Protein AF-A0A1Y3SAZ7-F1 (afdb_monomer_lite)

Sequence (144 aa):
MKKRAAPLFLAVLTACAMTCSAWAAEAAPAALYPVEVQEYRTEDLNEPRISKTYELSPTDDPDLIPTQDFERSGRVYTLLDVVREEQTETDSKYHTETVTLNSKSKDMEEIMPLLAVTCEAATEDGYTGVLTLDTASIQVEASG

Structure (mmCIF, N/CA/C/O backbone):
data_AF-A0A1Y3SAZ7-F1
#
_entry.id   AF-A0A1Y3SAZ7-F1
#
loop_
_atom_site.group_PDB
_atom_site.id
_atom_site.type_symbol
_atom_site.label_atom_id
_atom_site.label_alt_id
_atom_site.label_comp_id
_atom_site.label_asym_id
_atom_site.label_entity_id
_atom_site.label_seq_id
_atom_site.pdbx_PDB_ins_code
_atom_site.Cartn_x
_atom_site.Cartn_y
_atom_site.Cartn_z
_atom_site.occupancy
_atom_site.B_iso_or_equiv
_atom_site.auth_seq_id
_atom_site.auth_comp_id
_atom_site.auth_asym_id
_atom_site.auth_atom_id
_atom_site.pdbx_PDB_model_num
ATOM 1 N N . MET A 1 1 ? 43.891 7.012 -84.213 1.00 38.06 1 MET A N 1
ATOM 2 C CA . MET A 1 1 ? 43.673 8.246 -83.416 1.00 38.06 1 MET A CA 1
ATOM 3 C C . MET A 1 1 ? 42.305 8.809 -83.817 1.00 38.06 1 MET A C 1
ATOM 5 O O . MET A 1 1 ? 42.127 9.068 -84.991 1.00 38.06 1 MET A O 1
ATOM 9 N N . LYS A 1 2 ? 41.261 8.605 -82.989 1.00 38.25 2 LYS A N 1
ATOM 10 C CA . LYS A 1 2 ? 40.537 9.632 -82.185 1.00 38.25 2 LYS A CA 1
ATOM 11 C C . LYS A 1 2 ? 39.769 10.634 -83.092 1.00 38.25 2 LYS A C 1
ATOM 13 O O . LYS A 1 2 ? 40.427 11.362 -83.809 1.00 38.25 2 LYS A O 1
ATOM 18 N N . LYS A 1 3 ? 38.430 10.775 -83.088 1.00 43.59 3 LYS A N 1
ATOM 19 C CA . LYS A 1 3 ? 37.380 10.538 -82.063 1.00 43.59 3 LYS A CA 1
ATOM 20 C C . LYS A 1 3 ? 36.005 10.289 -82.739 1.00 43.59 3 LYS A C 1
ATOM 22 O O . LYS A 1 3 ? 35.771 10.793 -83.830 1.00 43.59 3 LYS A O 1
ATOM 27 N N . ARG A 1 4 ? 35.137 9.492 -82.095 1.00 44.00 4 ARG A N 1
ATOM 28 C CA . ARG A 1 4 ? 33.817 9.018 -82.577 1.00 44.00 4 ARG A CA 1
ATOM 29 C C . ARG A 1 4 ? 32.676 10.012 -82.284 1.00 44.00 4 ARG A C 1
ATOM 31 O O . ARG A 1 4 ? 32.793 10.814 -81.362 1.00 44.00 4 ARG A O 1
ATOM 38 N N . ALA A 1 5 ? 31.593 9.905 -83.057 1.00 44.97 5 ALA A N 1
ATOM 39 C CA . ALA A 1 5 ? 30.379 10.725 -83.020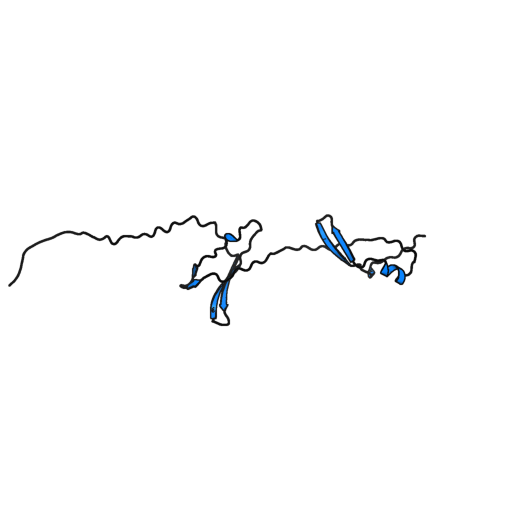 1.00 44.97 5 ALA A CA 1
ATOM 40 C C . ALA A 1 5 ? 29.235 10.120 -82.163 1.00 44.97 5 ALA A C 1
ATOM 42 O O . ALA A 1 5 ? 29.028 8.916 -82.248 1.00 44.97 5 ALA A O 1
ATOM 43 N N . ALA A 1 6 ? 28.519 11.006 -81.436 1.00 47.34 6 ALA A N 1
ATOM 44 C CA . ALA A 1 6 ? 27.068 11.080 -81.097 1.00 47.34 6 ALA A CA 1
ATOM 45 C C . ALA A 1 6 ? 26.314 9.871 -80.446 1.00 47.34 6 ALA A C 1
ATOM 47 O O . ALA A 1 6 ? 26.794 8.748 -80.516 1.00 47.34 6 ALA A O 1
ATOM 48 N N . PRO A 1 7 ? 25.056 10.023 -79.950 1.00 52.19 7 PRO A N 1
ATOM 49 C CA . PRO A 1 7 ? 24.522 10.963 -78.940 1.00 52.19 7 PRO A CA 1
ATOM 50 C C . PRO A 1 7 ? 23.570 10.307 -77.876 1.00 52.19 7 PRO A C 1
ATOM 52 O O . PRO A 1 7 ? 23.168 9.160 -77.999 1.00 52.19 7 PRO A O 1
ATOM 55 N N . LEU A 1 8 ? 23.217 11.089 -76.841 1.00 46.28 8 LEU A N 1
ATOM 56 C CA . LEU A 1 8 ? 21.947 11.193 -76.072 1.00 46.28 8 LEU A CA 1
ATOM 57 C C . LEU A 1 8 ? 20.961 9.987 -75.961 1.00 46.28 8 LEU A C 1
ATOM 59 O O . LEU A 1 8 ? 20.242 9.698 -76.907 1.00 46.28 8 LEU A O 1
ATOM 63 N N . PHE A 1 9 ? 20.806 9.430 -74.746 1.00 42.19 9 PHE A N 1
ATOM 64 C CA . PHE A 1 9 ? 19.588 8.776 -74.200 1.00 42.19 9 PHE A CA 1
ATOM 65 C C . PHE A 1 9 ? 19.636 8.940 -72.664 1.00 42.19 9 PHE A C 1
ATOM 67 O O . PHE A 1 9 ? 20.562 8.462 -72.020 1.00 42.19 9 PHE A O 1
ATOM 74 N N . LEU A 1 10 ? 18.925 9.922 -72.106 1.00 37.84 10 LEU A N 1
ATOM 75 C CA . LEU A 1 10 ? 17.584 9.827 -71.515 1.00 37.84 10 LEU A CA 1
ATOM 76 C C . LEU A 1 10 ? 17.504 8.887 -70.297 1.00 37.84 10 LEU A C 1
ATOM 78 O O . LEU A 1 10 ? 17.646 7.676 -70.406 1.00 37.84 10 LEU A O 1
ATOM 82 N N . ALA A 1 11 ? 17.262 9.544 -69.159 1.00 48.94 11 ALA A N 1
ATOM 83 C CA . ALA A 1 11 ? 16.839 9.058 -67.854 1.00 48.94 11 ALA A CA 1
ATOM 84 C C . ALA A 1 11 ? 16.108 7.714 -67.847 1.00 48.94 11 ALA A C 1
ATOM 86 O O . ALA A 1 11 ? 15.215 7.525 -68.662 1.00 48.94 11 ALA A O 1
ATOM 87 N N . VAL A 1 12 ? 16.395 6.877 -66.844 1.00 45.28 12 VAL A N 1
ATOM 88 C CA . VAL A 1 12 ? 15.420 6.021 -66.149 1.00 45.28 12 VAL A CA 1
ATOM 89 C C . VAL A 1 12 ? 16.097 5.377 -64.927 1.00 45.28 12 VAL A C 1
ATOM 91 O O . VAL A 1 12 ? 17.284 5.062 -64.950 1.00 45.28 12 VAL A O 1
ATOM 94 N N . LEU A 1 13 ? 15.284 5.160 -63.889 1.00 46.84 13 LEU A N 1
ATOM 95 C CA . LEU A 1 13 ? 15.507 4.322 -62.705 1.00 46.84 13 LEU A CA 1
ATOM 96 C C . LEU A 1 13 ? 16.093 4.959 -61.429 1.00 46.84 13 LEU A C 1
ATOM 98 O O . LEU A 1 13 ? 16.824 4.336 -60.664 1.00 46.84 13 LEU A O 1
ATOM 102 N N . THR A 1 14 ? 15.611 6.154 -61.091 1.00 55.31 14 THR A N 1
ATOM 103 C CA . THR A 1 14 ? 15.291 6.483 -59.691 1.00 55.31 14 THR A CA 1
ATOM 104 C C . THR A 1 14 ? 14.061 5.666 -59.271 1.00 55.31 14 THR A C 1
ATOM 106 O O . THR A 1 14 ? 12.931 6.090 -59.488 1.00 55.31 14 THR A O 1
ATOM 109 N N . ALA A 1 15 ? 14.265 4.465 -58.729 1.00 47.62 15 ALA A N 1
ATOM 110 C CA . ALA A 1 15 ? 13.215 3.694 -58.053 1.00 47.62 15 ALA A CA 1
ATOM 111 C C . ALA A 1 15 ? 13.827 2.622 -57.133 1.00 47.62 15 ALA A C 1
ATOM 113 O O . ALA A 1 15 ? 13.587 1.430 -57.309 1.00 47.62 15 ALA A O 1
ATOM 114 N N . CYS A 1 16 ? 14.629 3.028 -56.142 1.00 46.72 16 CYS A N 1
ATOM 115 C CA . CYS A 1 16 ? 14.785 2.187 -54.956 1.00 46.72 16 CYS A CA 1
ATOM 116 C C . CYS A 1 16 ? 13.532 2.383 -54.111 1.00 46.72 16 CYS A C 1
ATOM 118 O O . CYS A 1 16 ? 13.262 3.477 -53.616 1.00 46.72 16 CYS A O 1
ATOM 120 N N . ALA A 1 17 ? 12.744 1.315 -54.076 1.00 48.31 17 ALA A N 1
ATOM 121 C CA . ALA A 1 17 ? 11.451 1.208 -53.446 1.00 48.31 17 ALA A CA 1
ATOM 122 C C . ALA A 1 17 ? 11.442 1.845 -52.054 1.00 48.31 17 ALA A C 1
ATOM 124 O O . ALA A 1 17 ? 12.161 1.432 -51.147 1.00 48.31 17 ALA A O 1
ATOM 125 N N . MET A 1 18 ? 10.563 2.833 -51.905 1.00 56.09 18 MET A N 1
ATOM 126 C CA . MET A 1 18 ? 9.993 3.202 -50.624 1.00 56.09 18 MET A CA 1
ATOM 127 C C . MET A 1 18 ? 9.263 1.973 -50.080 1.00 56.09 18 MET A C 1
ATOM 129 O O . MET A 1 18 ? 8.077 1.780 -50.338 1.00 56.09 18 MET A O 1
ATOM 133 N N . THR A 1 19 ? 9.951 1.137 -49.308 1.00 52.34 19 THR A N 1
ATOM 134 C CA . THR A 1 19 ? 9.270 0.331 -48.298 1.00 52.34 19 THR A CA 1
ATOM 135 C C . THR A 1 19 ? 8.945 1.288 -47.163 1.00 52.34 19 THR A C 1
ATOM 137 O O . THR A 1 19 ? 9.654 1.377 -46.164 1.00 52.34 19 THR A O 1
ATOM 140 N N . CYS A 1 20 ? 7.900 2.088 -47.373 1.00 49.38 20 CYS A N 1
ATOM 141 C CA . CYS A 1 20 ? 7.193 2.722 -46.282 1.00 49.38 20 CYS A CA 1
ATOM 142 C C . CYS A 1 20 ? 6.611 1.550 -45.492 1.00 49.38 20 CYS A C 1
ATOM 144 O O . CYS A 1 20 ? 5.626 0.942 -45.911 1.00 49.38 20 CYS A O 1
ATOM 146 N N . SER A 1 21 ? 7.299 1.136 -44.430 1.00 53.47 21 SER A N 1
ATOM 147 C CA . SER A 1 21 ? 6.707 0.284 -43.414 1.00 53.47 21 SER A CA 1
ATOM 148 C C . SER A 1 21 ? 5.527 1.075 -42.872 1.00 53.47 21 SER A C 1
ATOM 150 O O . SER A 1 21 ? 5.696 1.972 -42.047 1.00 53.47 21 SER A O 1
ATOM 152 N N . ALA A 1 22 ? 4.347 0.810 -43.431 1.00 51.44 22 ALA A N 1
ATOM 153 C CA . ALA A 1 22 ? 3.083 1.231 -42.874 1.00 51.44 22 ALA A CA 1
ATOM 154 C C . ALA A 1 22 ? 2.992 0.535 -41.519 1.00 51.44 22 ALA A C 1
ATOM 156 O O . ALA A 1 22 ? 2.558 -0.611 -41.419 1.00 51.44 22 ALA A O 1
ATOM 157 N N . TRP A 1 23 ? 3.513 1.202 -40.492 1.00 50.47 23 TRP A N 1
ATOM 158 C CA . TRP A 1 23 ? 3.241 0.836 -39.121 1.00 50.47 23 TRP A CA 1
ATOM 159 C C . TRP A 1 23 ? 1.743 1.046 -38.979 1.00 50.47 23 TRP A C 1
ATOM 161 O O . TRP A 1 23 ? 1.256 2.178 -38.999 1.00 50.47 23 TRP A O 1
ATOM 171 N N . ALA A 1 24 ? 1.001 -0.058 -38.985 1.00 46.09 24 ALA A N 1
ATOM 172 C CA . ALA A 1 24 ? -0.382 -0.038 -38.579 1.00 46.09 24 ALA A CA 1
ATOM 173 C C . ALA A 1 24 ? -0.375 0.540 -37.164 1.00 46.09 24 ALA A C 1
ATOM 175 O O . ALA A 1 24 ? 0.090 -0.107 -36.228 1.00 46.09 24 ALA A O 1
ATOM 176 N N . ALA A 1 25 ? -0.819 1.788 -37.027 1.00 47.81 25 ALA A N 1
ATOM 177 C CA . ALA A 1 25 ? -1.295 2.294 -35.758 1.00 47.81 25 ALA A CA 1
ATOM 178 C C . ALA A 1 25 ? -2.591 1.529 -35.487 1.00 47.81 25 ALA A C 1
ATOM 180 O O . ALA A 1 25 ? -3.693 2.011 -35.746 1.00 47.81 25 ALA A O 1
ATOM 181 N N . GLU A 1 26 ? -2.440 0.271 -35.075 1.00 48.28 26 GLU A N 1
ATOM 182 C CA . GLU A 1 26 ? -3.469 -0.419 -34.324 1.00 48.28 26 GLU A CA 1
ATOM 183 C C . GLU A 1 26 ? -3.827 0.539 -33.196 1.00 48.28 26 GLU A C 1
ATOM 185 O O . GLU A 1 26 ? -2.928 1.075 -32.542 1.00 48.28 26 GLU A O 1
ATOM 190 N N . ALA A 1 27 ? -5.109 0.897 -33.099 1.00 48.41 27 ALA A N 1
ATOM 191 C CA . ALA A 1 27 ? -5.582 1.830 -32.095 1.00 48.41 27 ALA A CA 1
ATOM 192 C C . ALA A 1 27 ? -5.203 1.239 -30.739 1.00 48.41 27 ALA A C 1
ATOM 194 O O . ALA A 1 27 ? -5.865 0.322 -30.256 1.00 48.41 27 ALA A O 1
ATOM 195 N N . ALA A 1 28 ? -4.074 1.700 -30.198 1.00 55.06 28 ALA A N 1
ATOM 196 C CA . ALA A 1 28 ? -3.567 1.206 -28.942 1.00 55.06 28 ALA A CA 1
ATOM 197 C C . ALA A 1 28 ? -4.682 1.431 -27.918 1.00 55.06 28 ALA A C 1
ATOM 199 O O . ALA A 1 28 ? -5.284 2.517 -27.919 1.00 55.06 28 ALA A O 1
ATOM 200 N N . PRO A 1 29 ? -5.005 0.423 -27.092 1.00 56.00 29 PRO A N 1
ATOM 201 C CA . PRO A 1 29 ? -5.941 0.639 -26.005 1.00 56.00 29 PRO A CA 1
ATOM 202 C C . PRO A 1 29 ? -5.445 1.843 -25.198 1.00 56.00 29 PRO A C 1
ATOM 204 O O . PRO A 1 29 ? -4.235 2.075 -25.130 1.00 56.00 29 PRO A O 1
ATOM 207 N N . ALA A 1 30 ? -6.369 2.656 -24.679 1.00 68.00 30 ALA A N 1
ATOM 208 C CA . ALA A 1 30 ? -6.025 3.864 -23.936 1.00 68.00 30 ALA A CA 1
ATOM 209 C C . ALA A 1 30 ? -5.086 3.484 -22.782 1.00 68.00 30 ALA A C 1
ATOM 211 O O . ALA A 1 30 ? -5.520 2.932 -21.776 1.00 68.00 30 ALA A O 1
ATOM 212 N N . ALA A 1 31 ? -3.786 3.692 -22.993 1.00 76.38 31 ALA A N 1
ATOM 213 C CA . ALA A 1 31 ? -2.758 3.204 -22.095 1.00 76.38 31 ALA A CA 1
ATOM 214 C C . ALA A 1 31 ? -2.831 3.975 -20.781 1.00 76.38 31 ALA A C 1
ATOM 216 O O . ALA A 1 31 ? -2.986 5.201 -20.783 1.00 76.38 31 ALA A O 1
ATOM 217 N N . LEU A 1 32 ? -2.687 3.259 -19.669 1.00 92.00 32 LEU A N 1
ATOM 218 C CA . LEU A 1 32 ? -2.583 3.896 -18.365 1.00 92.00 32 LEU A CA 1
ATOM 219 C C . LEU A 1 32 ? -1.270 4.673 -18.267 1.00 92.00 32 LEU A C 1
ATOM 221 O O . LEU A 1 32 ? -0.229 4.253 -18.784 1.00 92.00 32 LEU A O 1
ATOM 225 N N . TYR A 1 33 ? -1.325 5.813 -17.583 1.00 93.50 33 TYR A N 1
ATOM 226 C CA . TYR A 1 33 ? -0.163 6.657 -17.339 1.00 93.50 33 TYR A CA 1
ATOM 227 C C . TYR A 1 33 ? 0.301 6.509 -15.890 1.00 93.50 33 TYR A C 1
ATOM 229 O O . TYR A 1 33 ? -0.536 6.476 -14.988 1.00 93.50 33 TYR A O 1
ATOM 237 N N . PRO A 1 34 ? 1.619 6.427 -15.648 1.00 95.69 34 PRO A N 1
ATOM 238 C CA . PRO A 1 34 ? 2.134 6.343 -14.294 1.00 95.69 34 PRO A CA 1
ATOM 239 C C . PRO A 1 34 ? 1.963 7.682 -13.573 1.00 95.69 34 PRO A C 1
ATOM 241 O O . PRO A 1 34 ? 2.180 8.744 -14.162 1.00 95.69 34 PRO A O 1
ATOM 244 N N . VAL A 1 35 ? 1.632 7.619 -12.286 1.00 96.56 35 VAL A N 1
ATOM 245 C CA . VAL A 1 35 ? 1.616 8.786 -11.389 1.00 96.56 35 VAL A CA 1
ATOM 246 C C . VAL A 1 35 ? 3.029 9.183 -10.969 1.00 96.56 35 VAL A C 1
ATOM 248 O O . VAL A 1 35 ? 3.290 10.347 -10.672 1.00 96.56 35 VAL A O 1
ATOM 251 N N . GLU A 1 36 ? 3.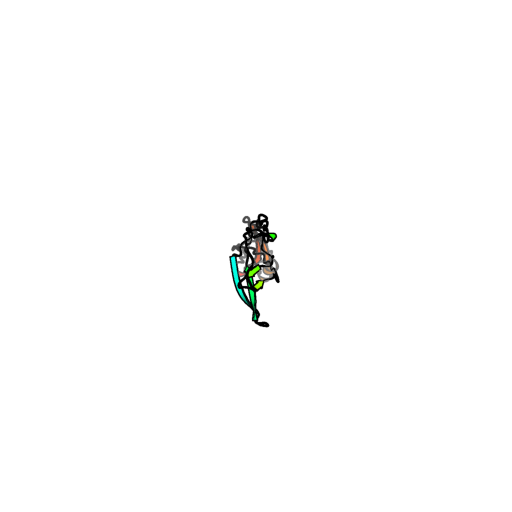965 8.234 -11.011 1.00 97.12 36 GLU A N 1
ATOM 252 C CA . GLU A 1 36 ? 5.362 8.466 -10.673 1.00 97.12 36 GLU A CA 1
ATOM 253 C C . GLU A 1 36 ? 6.299 7.666 -11.581 1.00 97.12 36 GLU A C 1
ATOM 255 O O . GLU A 1 36 ? 6.060 6.497 -11.890 1.00 97.12 36 GLU A O 1
ATOM 260 N N . VAL A 1 37 ? 7.398 8.301 -11.993 1.00 97.06 37 VAL A N 1
ATOM 261 C CA . VAL A 1 37 ? 8.482 7.660 -12.742 1.00 97.06 37 VAL A CA 1
ATOM 262 C C . VAL A 1 37 ? 9.807 8.013 -12.080 1.00 97.06 37 VAL A C 1
ATOM 264 O O . VAL A 1 37 ? 10.208 9.177 -12.082 1.00 97.06 37 VAL A O 1
ATOM 267 N N . GLN A 1 38 ? 10.502 7.010 -11.554 1.00 97.19 38 GLN A N 1
ATOM 268 C CA . GLN A 1 38 ? 11.806 7.172 -10.916 1.00 97.19 38 GLN A CA 1
ATOM 269 C C . GLN A 1 38 ? 12.899 6.502 -11.748 1.00 97.19 38 GLN A C 1
ATOM 271 O O . GLN A 1 38 ? 12.762 5.349 -12.155 1.00 97.19 38 GLN A O 1
ATOM 276 N N . GLU A 1 39 ? 14.010 7.203 -11.963 1.00 95.38 39 GLU A N 1
ATOM 277 C CA . GLU A 1 39 ? 15.229 6.634 -12.541 1.00 95.38 39 GLU A CA 1
ATOM 278 C C . GLU A 1 39 ? 16.256 6.413 -11.433 1.00 95.38 39 GLU A C 1
ATOM 280 O O . GLU A 1 39 ? 16.553 7.323 -10.660 1.00 95.38 39 GLU A O 1
ATOM 285 N N . TYR A 1 40 ? 16.825 5.217 -11.366 1.00 94.62 40 TYR A N 1
ATOM 286 C CA . TYR A 1 40 ? 17.846 4.876 -10.380 1.00 94.62 40 TYR A CA 1
ATOM 287 C C . TYR A 1 40 ? 18.867 3.915 -10.983 1.00 94.62 40 TYR A C 1
ATOM 289 O O . TYR A 1 40 ? 18.756 3.508 -12.142 1.00 94.62 40 TYR A O 1
ATOM 297 N N . ARG A 1 41 ? 19.906 3.575 -10.223 1.00 93.88 41 ARG A N 1
ATOM 298 C CA . ARG A 1 41 ? 20.893 2.573 -10.627 1.00 93.88 41 ARG A CA 1
ATOM 299 C C . ARG A 1 41 ? 20.972 1.466 -9.592 1.00 93.88 41 ARG A C 1
ATOM 301 O O . ARG A 1 41 ? 20.795 1.734 -8.411 1.00 93.88 41 ARG A O 1
ATOM 308 N N . THR A 1 42 ? 21.212 0.236 -10.031 1.00 90.56 42 THR A N 1
ATOM 309 C CA . THR A 1 42 ? 21.452 -0.874 -9.102 1.00 90.56 42 THR A CA 1
ATOM 310 C C . THR A 1 42 ? 22.773 -0.686 -8.369 1.00 90.56 42 THR A C 1
ATOM 312 O O . THR A 1 42 ? 23.766 -0.296 -8.979 1.00 90.56 42 THR A O 1
ATOM 315 N N . GLU A 1 43 ? 22.799 -1.004 -7.078 1.00 88.44 43 GLU A N 1
ATOM 316 C CA . GLU A 1 43 ? 24.019 -0.927 -6.262 1.00 88.44 43 GLU A CA 1
ATOM 317 C C . GLU A 1 43 ? 25.100 -1.902 -6.768 1.00 88.44 43 GLU A C 1
ATOM 319 O O . GLU A 1 43 ? 26.275 -1.549 -6.835 1.00 88.44 43 GLU A O 1
ATOM 324 N N . ASP A 1 44 ? 24.700 -3.102 -7.206 1.00 87.19 44 ASP A N 1
ATOM 325 C CA . ASP A 1 44 ? 25.641 -4.171 -7.565 1.00 87.19 44 ASP A CA 1
ATOM 326 C C . ASP A 1 44 ? 26.348 -3.942 -8.908 1.00 87.19 44 ASP A C 1
ATOM 328 O O . ASP A 1 44 ? 27.561 -4.116 -9.030 1.00 87.19 44 ASP A O 1
ATOM 332 N N . LEU A 1 45 ? 25.584 -3.579 -9.944 1.00 85.56 45 LEU A N 1
ATOM 333 C CA . LEU A 1 45 ? 26.062 -3.524 -11.332 1.00 85.56 45 LEU A CA 1
ATOM 334 C C . LEU A 1 45 ? 26.019 -2.111 -11.927 1.00 85.56 45 LEU A C 1
ATOM 336 O O . LEU A 1 45 ? 26.422 -1.915 -13.076 1.00 85.56 45 LEU A O 1
ATOM 340 N N . ASN A 1 46 ? 25.564 -1.111 -11.161 1.00 90.31 46 ASN A N 1
ATOM 341 C CA . ASN A 1 46 ? 25.411 0.275 -11.610 1.00 90.31 46 ASN A CA 1
ATOM 342 C C . ASN A 1 46 ? 24.557 0.389 -12.893 1.00 90.31 46 ASN A C 1
ATOM 344 O O . ASN A 1 46 ? 24.763 1.278 -13.731 1.00 90.31 46 ASN A O 1
ATOM 348 N N . GLU A 1 47 ? 23.611 -0.538 -13.062 1.00 91.94 47 GLU A N 1
ATOM 349 C CA . GLU A 1 47 ? 22.732 -0.633 -14.224 1.00 91.94 47 GLU A CA 1
ATOM 350 C C . GLU A 1 47 ? 21.572 0.347 -14.070 1.00 91.94 47 GLU A C 1
ATOM 352 O O . GLU A 1 47 ? 20.940 0.368 -13.012 1.00 91.94 47 GLU A O 1
ATOM 357 N N . PRO A 1 48 ? 21.257 1.158 -15.095 1.00 93.56 48 PRO A N 1
ATOM 358 C CA . PRO A 1 48 ? 20.130 2.071 -15.013 1.00 93.56 48 PRO A CA 1
ATOM 359 C C . PRO A 1 48 ? 18.811 1.300 -14.997 1.00 93.56 48 PRO A C 1
ATOM 361 O O . PRO A 1 48 ? 18.567 0.451 -15.853 1.00 93.56 48 PRO A O 1
ATOM 364 N N . ARG A 1 49 ? 17.938 1.658 -14.061 1.00 95.44 49 ARG A N 1
ATOM 365 C CA . ARG A 1 49 ? 16.585 1.131 -13.906 1.00 95.44 49 ARG A CA 1
ATOM 366 C C . ARG A 1 49 ? 15.567 2.258 -13.874 1.00 95.44 49 ARG A C 1
ATOM 368 O O . ARG A 1 49 ? 15.892 3.404 -13.562 1.00 95.44 49 ARG A O 1
ATOM 375 N N . ILE A 1 50 ? 14.335 1.907 -14.221 1.00 96.56 50 ILE A N 1
ATOM 376 C CA . ILE A 1 50 ? 13.187 2.807 -14.204 1.00 96.56 50 ILE A CA 1
ATOM 377 C C . ILE A 1 50 ? 12.084 2.110 -13.414 1.00 96.56 50 ILE A C 1
ATOM 379 O O . ILE A 1 50 ? 11.672 1.018 -13.797 1.00 96.56 50 ILE A O 1
ATOM 383 N N . SER A 1 51 ? 11.623 2.736 -12.333 1.00 96.50 51 SER A N 1
ATOM 384 C CA . SER A 1 51 ? 10.402 2.334 -11.631 1.00 96.50 51 SER A CA 1
ATOM 385 C C . SER A 1 51 ? 9.248 3.212 -12.102 1.00 96.50 51 SER A C 1
ATOM 387 O O . SER A 1 51 ? 9.414 4.428 -12.232 1.00 96.50 51 SER A O 1
ATOM 389 N N . LYS A 1 52 ? 8.097 2.603 -12.386 1.00 96.94 52 LYS A N 1
ATOM 390 C CA . LYS A 1 52 ? 6.863 3.305 -12.749 1.00 96.94 52 LYS A CA 1
ATOM 391 C C . LYS A 1 52 ? 5.768 2.894 -11.775 1.00 96.94 52 LYS A C 1
ATOM 393 O O . LYS A 1 52 ? 5.401 1.722 -11.745 1.00 96.94 52 LYS A O 1
ATOM 398 N N . THR A 1 53 ? 5.238 3.857 -11.035 1.00 96.88 53 THR A N 1
ATOM 399 C CA . THR A 1 53 ? 4.115 3.649 -10.118 1.00 96.88 53 THR A CA 1
ATOM 400 C C . THR A 1 53 ? 2.828 4.050 -10.824 1.00 96.88 53 THR A C 1
ATOM 402 O O . THR A 1 53 ? 2.740 5.149 -11.377 1.00 96.88 53 THR A O 1
ATOM 405 N N . TYR A 1 54 ? 1.834 3.167 -10.804 1.00 95.94 54 TYR A N 1
ATOM 406 C CA . TYR A 1 54 ? 0.493 3.418 -11.325 1.00 95.94 54 TYR A CA 1
ATOM 407 C C . TYR A 1 54 ? -0.488 3.364 -10.164 1.00 95.94 54 TYR A C 1
ATOM 409 O O . TYR A 1 54 ? -0.430 2.447 -9.348 1.00 95.94 54 TYR A O 1
ATOM 417 N N . GLU A 1 55 ? -1.383 4.340 -10.108 1.00 95.00 55 GLU A N 1
ATOM 418 C CA . GLU A 1 55 ? -2.499 4.347 -9.173 1.00 95.00 55 GLU A CA 1
ATOM 419 C C . GLU A 1 55 ? -3.754 3.983 -9.961 1.00 95.00 55 GLU A C 1
ATOM 421 O O . GLU A 1 55 ? -4.052 4.601 -10.984 1.00 95.00 55 GLU A O 1
ATOM 426 N N . LEU A 1 56 ? -4.429 2.922 -9.528 1.00 93.38 56 LEU A N 1
ATOM 427 C CA . LEU A 1 56 ? -5.575 2.334 -10.211 1.00 93.38 56 LEU A CA 1
ATOM 428 C C . LEU A 1 56 ? -6.810 2.502 -9.336 1.00 93.38 56 LEU A C 1
ATOM 430 O O . LEU A 1 56 ? -6.801 2.132 -8.160 1.00 93.38 56 LEU A O 1
ATOM 434 N N . SER A 1 57 ? -7.893 2.995 -9.924 1.00 90.50 57 SER A N 1
ATOM 435 C CA . SER A 1 57 ? -9.215 2.858 -9.327 1.00 90.50 57 SER A CA 1
ATOM 436 C C . SER A 1 57 ? -9.710 1.410 -9.464 1.00 90.50 57 SER A C 1
ATOM 438 O O . SER A 1 57 ? -9.255 0.679 -10.346 1.00 90.50 57 SER A O 1
ATOM 440 N N . PRO A 1 58 ? -10.704 0.977 -8.667 1.00 88.62 58 PRO A N 1
ATOM 441 C CA . PRO A 1 58 ? -11.279 -0.366 -8.794 1.00 88.62 58 PRO A CA 1
ATOM 442 C C . PRO A 1 58 ? -11.902 -0.672 -10.165 1.00 88.62 58 PRO A C 1
ATOM 444 O O . PRO A 1 58 ? -12.165 -1.831 -10.474 1.00 88.62 58 PRO A O 1
ATOM 447 N N . THR A 1 59 ? -12.198 0.360 -10.961 1.00 90.81 59 THR A N 1
ATOM 448 C CA . THR A 1 59 ? -12.761 0.227 -12.310 1.00 90.81 59 THR A CA 1
ATOM 449 C C . THR A 1 59 ? -11.705 0.177 -13.406 1.00 90.81 59 THR A C 1
ATOM 451 O O . THR A 1 59 ? -12.048 -0.155 -14.541 1.00 90.81 59 THR A 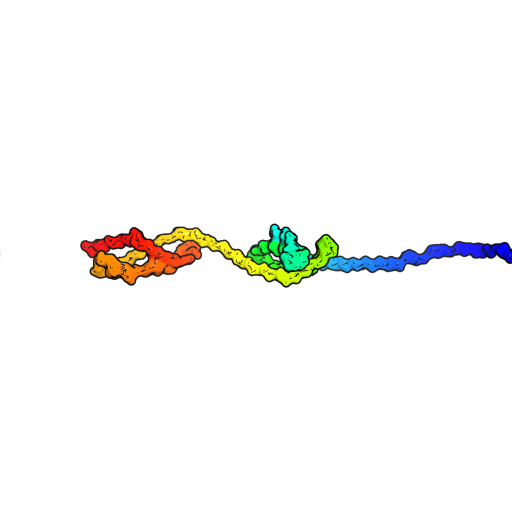O 1
ATOM 454 N N . ASP A 1 60 ? -10.456 0.523 -13.093 1.00 92.06 60 ASP A N 1
ATOM 455 C CA . ASP A 1 60 ? -9.377 0.498 -14.070 1.00 92.06 60 ASP A CA 1
ATOM 456 C C . ASP A 1 60 ? -8.904 -0.935 -14.309 1.00 92.06 60 ASP A C 1
ATOM 458 O O . ASP A 1 60 ? -8.741 -1.730 -13.382 1.00 92.06 60 ASP A O 1
ATOM 462 N N . ASP A 1 61 ? -8.671 -1.256 -15.578 1.00 91.81 61 ASP A N 1
ATOM 463 C CA . ASP A 1 61 ? -8.134 -2.548 -15.985 1.00 91.81 61 ASP A CA 1
ATOM 464 C C . ASP A 1 61 ? -6.596 -2.528 -15.881 1.00 91.81 61 ASP A C 1
ATOM 466 O O . ASP A 1 61 ? -5.947 -1.783 -16.627 1.00 91.81 61 ASP A O 1
ATOM 470 N N . PRO A 1 62 ? -5.981 -3.317 -14.977 1.00 91.50 62 PRO A N 1
ATOM 471 C CA . PRO A 1 62 ? -4.529 -3.340 -14.814 1.00 91.50 62 PRO A CA 1
ATOM 472 C C . PRO A 1 62 ? -3.789 -3.863 -16.054 1.00 91.50 62 PRO A C 1
ATOM 474 O O . PRO A 1 62 ? -2.612 -3.536 -16.225 1.00 91.50 62 PRO A O 1
ATOM 477 N N . ASP A 1 63 ? -4.449 -4.607 -16.948 1.00 91.88 63 ASP A N 1
ATOM 478 C CA . ASP A 1 63 ? -3.835 -5.111 -18.185 1.00 91.88 63 ASP A CA 1
ATOM 479 C C . ASP A 1 63 ? -3.526 -3.979 -19.188 1.00 91.88 63 ASP A C 1
ATOM 481 O O . ASP A 1 63 ? -2.775 -4.168 -20.149 1.00 91.88 63 ASP A O 1
ATOM 485 N N . LEU A 1 64 ? -4.050 -2.771 -18.944 1.00 92.94 64 LEU A N 1
ATOM 486 C CA . LEU A 1 64 ? -3.753 -1.562 -19.716 1.00 92.94 64 LEU A CA 1
ATOM 487 C C . LEU A 1 64 ? -2.428 -0.888 -19.329 1.00 92.94 64 LEU A C 1
ATOM 489 O O . LEU A 1 64 ? -2.034 0.096 -19.968 1.00 92.94 64 LEU A O 1
ATOM 493 N N . ILE A 1 65 ? -1.727 -1.386 -18.304 1.00 94.38 65 ILE A N 1
ATOM 494 C CA . ILE A 1 65 ? -0.373 -0.931 -17.978 1.00 94.38 65 ILE A CA 1
ATOM 495 C C . ILE A 1 65 ? 0.578 -1.347 -19.114 1.00 94.38 65 ILE A C 1
ATOM 497 O O . ILE A 1 65 ? 0.671 -2.531 -19.440 1.00 94.38 65 ILE A O 1
ATOM 501 N N . PRO A 1 66 ? 1.345 -0.415 -19.713 1.00 93.38 66 PRO A N 1
ATOM 502 C CA . PRO A 1 66 ? 2.304 -0.764 -20.756 1.00 93.38 66 PRO A CA 1
ATOM 503 C C . PRO A 1 66 ? 3.419 -1.679 -20.232 1.00 93.38 66 PRO A C 1
ATOM 505 O O . PRO A 1 66 ? 4.297 -1.239 -19.487 1.00 93.38 66 PRO A O 1
ATOM 508 N N . THR A 1 67 ? 3.407 -2.937 -20.671 1.00 94.00 67 THR A N 1
ATOM 509 C CA . THR A 1 67 ? 4.408 -3.965 -20.323 1.00 94.00 67 THR A CA 1
ATOM 510 C C . THR A 1 67 ? 5.410 -4.256 -21.441 1.00 94.00 67 THR A C 1
ATOM 512 O O . THR A 1 67 ? 6.358 -5.010 -21.237 1.00 94.00 67 THR A O 1
ATOM 515 N N . GLN A 1 68 ? 5.212 -3.656 -22.617 1.00 93.94 68 GLN A N 1
ATOM 516 C CA . GLN A 1 68 ? 6.093 -3.828 -23.769 1.00 93.94 68 GLN A CA 1
ATOM 517 C C . GLN A 1 68 ? 7.428 -3.104 -23.580 1.00 93.94 68 GLN A C 1
ATOM 519 O O . GLN A 1 68 ? 7.504 -2.058 -22.925 1.00 93.94 68 GLN A O 1
ATOM 524 N N . ASP A 1 69 ? 8.462 -3.640 -24.227 1.00 96.88 69 ASP A N 1
ATOM 525 C CA . ASP A 1 69 ? 9.776 -3.012 -24.296 1.00 96.88 69 ASP A CA 1
ATOM 526 C C . ASP A 1 69 ? 9.683 -1.603 -24.893 1.00 96.88 69 ASP A C 1
ATOM 528 O O . ASP A 1 69 ? 8.930 -1.343 -25.837 1.00 96.88 69 ASP A O 1
ATOM 532 N N . PHE A 1 70 ? 10.487 -0.683 -24.359 1.00 94.62 70 PHE A N 1
ATOM 533 C CA . PHE A 1 70 ? 10.547 0.689 -24.856 1.00 94.62 70 PHE A CA 1
ATOM 534 C C . PHE A 1 70 ? 11.979 1.211 -24.928 1.00 94.62 70 PHE A C 1
ATOM 536 O O . PHE A 1 70 ? 12.856 0.813 -24.161 1.00 94.62 70 PHE A O 1
ATOM 543 N N . GLU A 1 71 ? 12.211 2.147 -25.846 1.00 95.56 71 GLU A N 1
ATOM 544 C CA . GLU A 1 71 ? 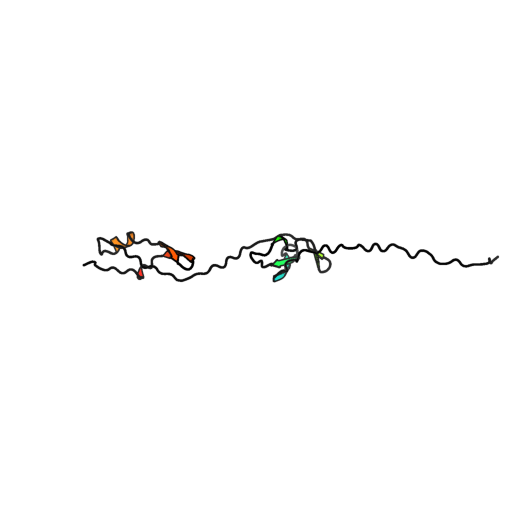13.498 2.820 -25.983 1.00 95.56 71 GLU A CA 1
ATOM 545 C C . GLU A 1 71 ? 13.507 4.153 -25.222 1.00 95.56 71 GLU A C 1
ATOM 547 O O . GLU A 1 71 ? 12.587 4.967 -25.339 1.00 95.56 71 GLU A O 1
ATOM 552 N N . ARG A 1 72 ? 14.574 4.408 -24.461 1.00 93.19 72 ARG A N 1
ATOM 553 C CA . ARG A 1 72 ? 14.856 5.709 -23.840 1.00 93.19 72 ARG A CA 1
ATOM 554 C C . ARG A 1 72 ? 16.359 5.945 -23.813 1.00 93.19 72 ARG A C 1
ATOM 556 O O . ARG A 1 72 ? 17.124 5.076 -23.406 1.00 93.19 72 ARG A O 1
ATOM 563 N N . SER A 1 73 ? 16.795 7.130 -24.238 1.00 92.31 73 SER A N 1
ATOM 564 C CA . SER A 1 73 ? 18.216 7.519 -24.229 1.00 92.31 73 SER A CA 1
ATOM 565 C C . SER A 1 73 ? 19.137 6.524 -24.961 1.00 92.31 73 SER A C 1
ATOM 567 O O . SER A 1 73 ? 20.256 6.265 -24.515 1.00 92.31 73 SER A O 1
ATOM 569 N N . GLY A 1 74 ? 18.657 5.941 -26.068 1.00 94.50 74 GLY A N 1
ATOM 570 C CA . GLY A 1 74 ? 19.394 4.952 -26.862 1.00 94.50 74 GLY A CA 1
ATOM 571 C C . GLY A 1 74 ? 19.555 3.584 -26.189 1.00 94.50 74 GLY A C 1
ATOM 572 O O . GLY A 1 74 ? 20.443 2.820 -26.567 1.00 94.50 74 GLY A O 1
ATOM 573 N N . ARG A 1 75 ? 18.749 3.281 -25.164 1.00 94.19 75 ARG A N 1
ATOM 574 C CA . ARG A 1 75 ? 18.714 1.987 -24.472 1.00 94.19 75 ARG A CA 1
ATOM 575 C C . ARG A 1 75 ? 17.314 1.398 -24.546 1.00 94.19 75 ARG A C 1
ATOM 577 O O . ARG A 1 75 ? 16.337 2.124 -24.377 1.00 94.19 75 ARG A O 1
ATOM 584 N N . VAL A 1 76 ? 17.239 0.088 -24.757 1.00 96.62 76 VAL A N 1
ATOM 585 C CA . VAL A 1 76 ? 15.991 -0.672 -24.654 1.00 96.62 76 VAL A CA 1
ATOM 586 C C . VAL A 1 76 ? 15.819 -1.110 -23.206 1.00 96.62 76 VAL A C 1
ATOM 588 O O . VAL A 1 76 ? 16.740 -1.676 -22.615 1.00 96.62 76 VAL A O 1
ATOM 591 N N . TYR A 1 77 ? 14.657 -0.808 -22.642 1.00 96.12 77 TYR A N 1
ATOM 592 C CA . TYR A 1 77 ? 14.248 -1.238 -21.316 1.00 96.12 77 TYR A CA 1
ATOM 593 C C . TYR A 1 77 ? 13.207 -2.339 -21.458 1.00 96.12 77 TYR A C 1
ATOM 595 O O . TYR A 1 77 ? 12.181 -2.137 -22.107 1.00 96.12 77 TYR A O 1
ATOM 603 N N . THR A 1 78 ? 13.487 -3.470 -20.818 1.00 96.25 78 THR A N 1
ATOM 604 C CA . THR A 1 78 ? 12.587 -4.618 -20.714 1.00 96.25 78 THR A CA 1
ATOM 605 C C . THR A 1 78 ? 12.016 -4.666 -19.305 1.00 96.25 78 THR A C 1
ATOM 607 O O . THR A 1 78 ? 12.730 -4.408 -18.329 1.00 96.25 78 THR A O 1
ATOM 610 N N . LEU A 1 79 ? 10.724 -4.964 -19.196 1.00 96.88 79 LEU A N 1
ATOM 611 C CA . LEU A 1 79 ? 10.050 -5.111 -17.910 1.00 96.88 79 LEU A CA 1
ATOM 612 C C . LEU A 1 79 ? 10.659 -6.283 -17.125 1.00 96.88 79 LEU A C 1
ATOM 614 O O . LEU A 1 79 ? 10.797 -7.383 -17.659 1.00 96.88 79 LEU A O 1
ATOM 618 N N . LEU A 1 80 ? 11.018 -6.046 -15.863 1.00 95.56 80 LEU A N 1
ATOM 619 C CA . LEU A 1 80 ? 11.581 -7.075 -14.984 1.00 95.56 80 LEU A CA 1
ATOM 620 C C . LEU A 1 80 ? 10.508 -7.682 -14.083 1.00 95.56 80 LEU A C 1
ATOM 622 O O . LEU A 1 80 ? 10.359 -8.901 -14.024 1.00 95.56 80 LEU A O 1
ATOM 626 N N . ASP A 1 81 ? 9.767 -6.825 -13.392 1.00 94.19 81 ASP A N 1
ATOM 627 C CA . ASP A 1 81 ? 8.786 -7.196 -12.389 1.00 94.19 81 ASP A CA 1
ATOM 628 C C . ASP A 1 81 ? 7.616 -6.207 -12.348 1.00 94.19 81 ASP A C 1
ATOM 630 O O . ASP A 1 81 ? 7.714 -5.053 -12.765 1.00 94.19 81 ASP A O 1
ATOM 634 N N . VAL A 1 82 ? 6.482 -6.698 -11.847 1.00 94.25 82 VAL A N 1
ATOM 635 C CA . VAL A 1 82 ? 5.301 -5.900 -11.520 1.00 94.25 82 VAL A CA 1
ATOM 636 C C . VAL A 1 82 ? 4.878 -6.295 -10.117 1.00 94.25 82 VAL A C 1
ATOM 638 O O . VAL A 1 82 ? 4.623 -7.470 -9.848 1.00 94.25 82 VAL A O 1
ATOM 641 N N . VAL A 1 83 ? 4.809 -5.312 -9.227 1.00 94.00 83 VAL A N 1
ATOM 642 C CA . VAL A 1 83 ? 4.324 -5.483 -7.857 1.00 94.00 83 VAL A CA 1
ATOM 643 C C . VAL A 1 83 ? 2.971 -4.792 -7.747 1.00 94.00 83 VA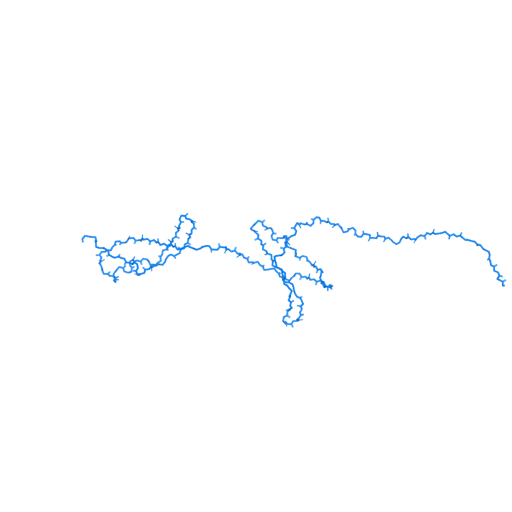L A C 1
ATOM 645 O O . VAL A 1 83 ? 2.792 -3.689 -8.261 1.00 94.00 83 VAL A O 1
ATOM 648 N N . ARG A 1 84 ? 2.014 -5.453 -7.093 1.00 92.88 84 ARG A N 1
ATOM 649 C CA . ARG A 1 84 ? 0.685 -4.911 -6.806 1.00 92.88 84 ARG A CA 1
ATOM 650 C C . ARG A 1 84 ? 0.507 -4.802 -5.302 1.00 92.88 84 ARG A C 1
ATOM 652 O O . ARG A 1 84 ? 0.676 -5.790 -4.591 1.00 92.88 84 ARG A O 1
ATOM 659 N N . GLU A 1 85 ? 0.095 -3.625 -4.858 1.00 91.62 85 GLU A N 1
ATOM 660 C CA . GLU A 1 85 ? -0.313 -3.362 -3.483 1.00 91.62 85 GLU A CA 1
ATOM 661 C C . GLU A 1 85 ? -1.783 -2.941 -3.485 1.00 91.62 85 GLU A C 1
ATOM 663 O O . GLU A 1 85 ? -2.185 -2.068 -4.254 1.00 91.62 85 GLU A O 1
ATOM 668 N N . GLU A 1 86 ? -2.601 -3.592 -2.659 1.00 88.44 86 GLU A N 1
ATOM 669 C CA . GLU A 1 86 ? -3.993 -3.191 -2.467 1.00 88.44 86 GLU A CA 1
ATOM 670 C C . GLU A 1 86 ? -4.057 -2.158 -1.349 1.00 88.44 86 GLU A C 1
ATOM 672 O O . GLU A 1 86 ? -3.725 -2.450 -0.200 1.00 88.44 86 GLU A O 1
ATOM 677 N N . GLN A 1 87 ? -4.475 -0.941 -1.690 1.00 79.88 87 GLN A N 1
ATOM 678 C CA . GLN A 1 87 ? -4.713 0.096 -0.699 1.00 79.88 87 GLN A CA 1
ATOM 679 C C . GLN A 1 87 ? -6.159 -0.000 -0.217 1.00 79.88 87 GLN A C 1
ATOM 681 O O . GLN A 1 87 ? -7.100 0.226 -0.976 1.00 79.88 87 GLN A O 1
ATOM 686 N N . THR A 1 88 ? -6.335 -0.345 1.055 1.00 79.81 88 THR A N 1
ATOM 687 C CA . THR A 1 88 ? -7.623 -0.245 1.741 1.00 79.81 88 THR A CA 1
ATOM 688 C C . THR A 1 88 ? -7.594 0.975 2.645 1.00 79.81 88 THR A C 1
ATOM 690 O O . THR A 1 88 ? -6.808 1.021 3.593 1.00 79.81 88 THR A O 1
ATOM 693 N N . GLU A 1 89 ? -8.447 1.959 2.376 1.00 74.44 89 GLU A N 1
ATOM 694 C CA . GLU A 1 89 ? -8.651 3.071 3.301 1.00 74.44 89 GLU A CA 1
ATOM 695 C C . GLU A 1 89 ? -9.447 2.549 4.507 1.00 74.44 89 GLU A C 1
ATOM 697 O O . GLU A 1 89 ? -10.617 2.184 4.392 1.00 74.44 89 GLU A O 1
ATOM 702 N N . THR A 1 90 ? -8.789 2.421 5.661 1.00 78.62 90 THR A N 1
ATOM 703 C CA . THR A 1 90 ? -9.438 2.016 6.914 1.00 78.62 90 THR A CA 1
ATOM 704 C C . THR A 1 90 ? -9.772 3.254 7.730 1.00 78.62 90 THR A C 1
ATOM 706 O O . THR A 1 90 ? -8.863 3.934 8.208 1.00 78.62 90 THR A O 1
ATOM 709 N N . ASP A 1 91 ? -11.058 3.522 7.928 1.00 82.69 91 ASP A N 1
ATOM 710 C CA . ASP A 1 91 ? -11.513 4.573 8.835 1.00 82.69 91 ASP A CA 1
ATOM 711 C C . ASP A 1 91 ? -11.734 4.021 10.255 1.00 82.69 91 ASP A C 1
ATOM 713 O O . ASP A 1 91 ? -12.051 2.845 10.445 1.00 82.69 91 ASP A O 1
ATOM 717 N N . SER A 1 92 ? -11.532 4.850 11.278 1.00 86.94 92 SER A N 1
ATOM 718 C CA . SER A 1 92 ? -11.608 4.457 12.691 1.00 86.94 92 SER A CA 1
ATOM 719 C C . SER A 1 92 ? -12.366 5.491 13.516 1.00 86.94 92 SER A C 1
ATOM 721 O O . SER A 1 92 ? -12.132 6.692 13.406 1.00 86.94 92 SER A O 1
ATOM 723 N N . LYS A 1 93 ? -13.240 5.020 14.411 1.00 88.25 93 LYS A N 1
ATOM 724 C CA . LYS A 1 93 ? -14.104 5.869 15.241 1.00 88.25 93 LYS A CA 1
ATOM 725 C C . LYS A 1 93 ? -14.064 5.427 16.701 1.00 88.25 93 LYS A C 1
ATOM 727 O O . LYS A 1 93 ? -14.068 4.235 16.995 1.00 88.25 93 LYS A O 1
ATOM 732 N N . TYR A 1 94 ? -14.063 6.393 17.620 1.00 90.62 94 TYR A N 1
ATOM 733 C CA . TYR A 1 94 ? -14.259 6.107 19.041 1.00 90.62 94 TYR A CA 1
ATOM 734 C C . TYR A 1 94 ? -15.702 5.656 19.286 1.00 90.62 94 TYR A C 1
ATOM 736 O O . TYR A 1 94 ? -16.644 6.359 18.921 1.00 90.62 94 TYR A O 1
ATOM 744 N N . HIS A 1 95 ? -15.862 4.498 19.924 1.00 91.50 95 HIS A N 1
ATOM 745 C CA . HIS A 1 95 ? -17.153 3.913 20.284 1.00 91.50 95 HIS A CA 1
ATOM 746 C C . HIS A 1 95 ? -17.097 3.395 21.721 1.00 91.50 95 HIS A C 1
ATOM 748 O O . HIS A 1 95 ? -16.053 2.940 22.191 1.00 91.50 95 HIS A O 1
ATOM 754 N N . THR A 1 96 ? -18.203 3.500 22.449 1.00 91.19 96 THR A N 1
ATOM 755 C CA . THR A 1 96 ? -18.306 3.037 23.837 1.00 91.19 96 THR A CA 1
ATOM 756 C C . THR A 1 96 ? -19.687 2.451 24.054 1.00 91.19 96 THR A C 1
ATOM 758 O O . THR A 1 96 ? -20.688 3.079 23.716 1.00 91.19 96 THR A O 1
ATOM 761 N N . GLU A 1 97 ? -19.736 1.264 24.651 1.00 88.38 97 GLU A N 1
ATOM 762 C CA . GLU A 1 97 ? -20.978 0.577 24.990 1.00 88.38 97 GLU A CA 1
ATOM 763 C C . GLU A 1 97 ? -21.081 0.395 26.498 1.00 88.38 97 GLU A C 1
ATOM 765 O O . GLU A 1 97 ? -20.117 0.037 27.173 1.00 88.38 97 GLU A O 1
ATOM 770 N N . THR A 1 98 ? -22.270 0.649 27.037 1.00 88.81 98 THR A N 1
ATOM 771 C CA . THR A 1 98 ? -22.571 0.382 28.443 1.00 88.81 98 THR A CA 1
ATOM 772 C C . THR A 1 98 ? -23.282 -0.958 28.549 1.00 88.81 98 THR A C 1
ATOM 774 O O . THR A 1 98 ? -24.391 -1.120 28.044 1.00 88.81 98 THR A O 1
ATOM 777 N N . VAL A 1 99 ? -22.651 -1.909 29.235 1.00 85.31 99 VAL A N 1
ATOM 778 C CA . VAL A 1 99 ? -23.220 -3.232 29.514 1.00 85.31 99 VAL A CA 1
ATOM 779 C C . VAL A 1 99 ? -23.581 -3.314 30.992 1.00 85.31 99 VAL A C 1
ATOM 781 O O . VAL A 1 99 ? -22.740 -3.085 31.859 1.00 85.31 99 VAL A O 1
ATOM 784 N N . THR A 1 100 ? -24.830 -3.665 31.292 1.00 87.56 100 THR A N 1
ATOM 785 C CA . THR A 1 100 ? -25.296 -3.880 32.668 1.00 87.56 100 THR A CA 1
ATOM 786 C C . THR A 1 100 ? -25.388 -5.373 32.960 1.00 87.56 100 THR A C 1
ATOM 788 O O . THR A 1 100 ? -26.119 -6.102 32.291 1.00 87.56 100 THR A O 1
ATOM 791 N N . LEU A 1 101 ? -24.668 -5.825 33.987 1.00 85.44 101 LEU A N 1
ATOM 792 C CA . LEU A 1 101 ? -24.671 -7.208 34.461 1.00 85.44 101 LEU A CA 1
ATOM 793 C C . LEU A 1 101 ? -25.140 -7.267 35.915 1.00 85.44 101 LEU A C 1
ATOM 795 O O . LEU A 1 101 ? -24.716 -6.478 36.754 1.00 85.44 101 LEU A O 1
ATOM 799 N N . ASN A 1 102 ? -26.005 -8.234 36.216 1.00 85.19 102 ASN A N 1
ATOM 800 C CA . ASN A 1 102 ? -26.478 -8.470 37.576 1.00 85.19 102 ASN A CA 1
ATOM 801 C C . ASN A 1 102 ? -25.530 -9.430 38.305 1.00 85.19 102 ASN A C 1
ATOM 803 O O . ASN A 1 102 ? -25.293 -10.542 37.830 1.00 85.19 102 ASN A O 1
ATOM 807 N N . SER A 1 103 ? -25.050 -9.033 39.485 1.00 82.56 103 SER A N 1
ATOM 808 C CA . SER A 1 103 ? -24.256 -9.879 40.386 1.00 82.56 103 SER A CA 1
ATOM 809 C C . SER A 1 103 ? -25.008 -10.156 41.690 1.00 82.56 103 SER A C 1
ATOM 811 O O . SER A 1 103 ? -25.855 -9.375 42.121 1.00 82.56 103 SER A O 1
ATOM 813 N N . LYS A 1 104 ? -24.693 -11.285 42.334 1.00 83.69 104 LYS A N 1
ATOM 814 C CA . LYS A 1 104 ? -25.213 -11.650 43.666 1.00 83.69 104 LYS A CA 1
ATOM 815 C C . LYS A 1 104 ? -24.397 -11.043 44.812 1.00 83.69 104 LYS A C 1
ATOM 817 O O . LYS A 1 104 ? -24.811 -11.146 45.963 1.00 83.69 104 LYS A O 1
ATOM 822 N N . SER A 1 105 ? -23.250 -10.447 44.499 1.00 81.31 105 SER A N 1
ATOM 823 C CA . SER A 1 105 ? -22.285 -9.905 45.452 1.00 81.31 105 SER A CA 1
ATOM 824 C C . SER A 1 105 ? -21.888 -8.485 45.068 1.00 81.31 105 SER A C 1
ATOM 826 O O . SER A 1 105 ? -21.977 -8.105 43.900 1.00 81.31 105 SER A O 1
ATOM 828 N N . LYS A 1 106 ? -21.465 -7.706 46.066 1.00 79.69 106 LYS A N 1
ATOM 829 C CA . LYS A 1 106 ? -20.908 -6.354 45.893 1.00 79.69 106 LYS A CA 1
ATOM 830 C C . LYS A 1 106 ? -19.375 -6.354 45.916 1.00 79.69 106 LYS A C 1
ATOM 832 O O . LYS A 1 106 ? -18.780 -5.286 45.818 1.00 79.69 106 LYS A O 1
ATOM 837 N N . ASP A 1 107 ? -18.752 -7.518 46.093 1.00 83.19 107 ASP A N 1
ATOM 838 C CA . ASP A 1 107 ? -17.299 -7.641 46.120 1.00 83.19 107 ASP A CA 1
ATOM 839 C C . ASP A 1 107 ? -16.725 -7.544 44.701 1.00 83.19 107 ASP A C 1
ATOM 841 O O . ASP A 1 107 ? -17.129 -8.279 43.797 1.00 83.19 107 ASP A O 1
ATOM 845 N N . MET A 1 108 ? -15.777 -6.628 44.505 1.00 83.06 108 MET A N 1
ATOM 846 C CA . MET A 1 108 ? -15.129 -6.418 43.214 1.00 83.06 108 MET A CA 1
ATOM 847 C C . MET A 1 108 ? -14.315 -7.646 42.786 1.00 83.06 108 MET A C 1
ATOM 849 O O . MET A 1 108 ? -14.289 -7.962 41.597 1.00 83.06 108 MET A O 1
ATOM 853 N N . GLU A 1 109 ? -13.705 -8.375 43.728 1.00 83.38 109 GLU A N 1
ATOM 854 C CA . GLU A 1 109 ? -12.957 -9.602 43.413 1.00 83.38 109 GLU A CA 1
ATOM 855 C C . GLU A 1 109 ? -13.869 -10.693 42.829 1.00 83.38 109 GLU A C 1
ATOM 857 O O . GLU A 1 109 ? -13.438 -11.474 41.980 1.00 83.38 109 GLU A O 1
ATOM 862 N N . GLU A 1 110 ? -15.148 -10.707 43.217 1.00 83.31 110 GLU A N 1
ATOM 863 C CA . GLU A 1 110 ? -16.148 -11.642 42.694 1.00 83.31 110 GLU A CA 1
ATOM 864 C C . GLU A 1 110 ? -16.822 -11.143 41.402 1.00 83.31 110 GLU A C 1
ATOM 866 O O . GLU A 1 110 ? -17.275 -11.959 40.597 1.00 83.31 110 GLU A O 1
ATOM 871 N N . ILE A 1 111 ? -16.889 -9.822 41.176 1.00 84.69 111 ILE A N 1
ATOM 872 C CA . ILE A 1 111 ? -17.517 -9.213 39.987 1.00 84.69 111 ILE A CA 1
ATOM 873 C C . ILE A 1 111 ? -16.580 -9.231 38.774 1.00 84.69 111 ILE A C 1
ATOM 875 O O . ILE A 1 111 ? -17.030 -9.526 37.668 1.00 84.69 111 ILE A O 1
ATOM 879 N N . MET A 1 112 ? -15.290 -8.939 38.956 1.00 83.75 112 MET A N 1
ATOM 880 C CA . MET A 1 112 ? -14.324 -8.816 37.853 1.00 83.75 112 MET A CA 1
ATOM 881 C C . MET A 1 112 ? -14.269 -10.043 36.922 1.00 83.75 112 MET A C 1
ATOM 883 O O . MET A 1 112 ? -14.257 -9.846 35.708 1.00 83.75 112 MET A O 1
ATOM 887 N N . PRO A 1 113 ? -14.306 -11.299 37.418 1.00 86.12 113 PRO A N 1
ATOM 888 C CA . PRO A 1 113 ? -14.328 -12.482 36.553 1.00 86.12 113 PRO A CA 1
ATOM 889 C C . PRO A 1 113 ? -15.608 -12.637 35.717 1.00 86.12 113 PRO A C 1
ATOM 891 O O . PRO A 1 113 ? -15.615 -13.414 34.764 1.00 86.12 113 PRO A O 1
ATOM 894 N N . LEU A 1 114 ? -16.698 -11.952 36.081 1.00 84.31 114 LEU A N 1
ATOM 895 C CA . LEU A 1 114 ? -17.980 -12.005 35.367 1.00 84.31 114 LEU A CA 1
ATOM 896 C C . LEU A 1 114 ? -18.037 -11.020 34.194 1.00 84.31 114 LEU A C 1
ATOM 898 O O . LEU A 1 114 ? -18.878 -11.178 33.308 1.00 84.31 114 LEU A O 1
ATOM 902 N N . LEU A 1 115 ? -17.178 -9.999 34.194 1.00 86.75 115 LEU A N 1
ATOM 903 C CA . LEU A 1 115 ? -17.126 -8.998 33.138 1.00 86.75 115 LEU A CA 1
ATOM 904 C C . LEU A 1 115 ? -16.278 -9.520 31.977 1.00 86.75 115 LEU A C 1
ATOM 906 O O . LEU A 1 115 ? -15.115 -9.888 32.142 1.00 86.75 115 LEU A O 1
ATOM 910 N N . ALA A 1 116 ? -16.856 -9.529 30.778 1.00 84.44 116 ALA A N 1
ATOM 911 C CA . ALA A 1 116 ? -16.095 -9.823 29.576 1.00 84.44 116 ALA A CA 1
ATOM 912 C C . ALA A 1 116 ? -15.066 -8.706 29.345 1.00 84.44 116 ALA A C 1
ATOM 914 O O . ALA A 1 116 ? -15.419 -7.536 29.223 1.00 84.44 116 ALA A O 1
ATOM 915 N N . VAL A 1 117 ? -13.785 -9.074 29.275 1.00 88.81 117 VAL A N 1
ATOM 916 C CA . VAL A 1 117 ? -12.682 -8.124 29.035 1.00 88.81 117 VAL A CA 1
ATOM 917 C C . VAL A 1 117 ? -12.764 -7.512 27.635 1.00 88.81 117 VAL A C 1
ATOM 919 O O . VAL A 1 117 ? -12.305 -6.393 27.421 1.00 88.81 117 VAL A O 1
ATOM 922 N N . THR A 1 118 ? -13.357 -8.239 26.686 1.00 91.56 118 THR A N 1
ATOM 923 C CA . THR A 1 118 ? -13.553 -7.783 25.309 1.00 91.56 118 THR A CA 1
ATOM 924 C C . THR A 1 118 ? -14.947 -8.133 24.810 1.00 91.56 118 THR A C 1
ATOM 926 O O . THR A 1 118 ? -15.516 -9.146 25.228 1.00 91.56 118 THR A O 1
ATOM 929 N N . CYS A 1 119 ? -15.486 -7.312 23.913 1.00 89.88 119 CYS A N 1
ATOM 930 C CA . CYS A 1 119 ? -16.713 -7.606 23.178 1.00 89.88 119 CYS A CA 1
ATOM 931 C C . CYS A 1 119 ? -16.580 -7.184 21.710 1.00 89.88 119 CYS A C 1
ATOM 933 O O . CYS A 1 119 ? -15.901 -6.208 21.392 1.00 89.88 119 CYS A O 1
ATOM 935 N N . GLU A 1 120 ? -17.215 -7.937 20.813 1.00 92.81 120 GLU A N 1
ATOM 936 C CA . GLU A 1 120 ? -17.369 -7.529 19.416 1.00 92.81 120 GLU A CA 1
ATOM 937 C C . GLU A 1 120 ? -18.467 -6.468 19.332 1.00 92.81 120 GLU A C 1
ATOM 939 O O . GLU A 1 120 ? -19.570 -6.677 19.837 1.00 92.81 120 GLU A O 1
ATOM 944 N N . ALA A 1 121 ? -18.161 -5.342 18.694 1.00 89.75 121 ALA A N 1
ATOM 945 C CA . ALA A 1 121 ? -19.103 -4.259 18.464 1.00 89.75 121 ALA A CA 1
ATOM 946 C C . ALA A 1 121 ? -19.284 -4.031 16.965 1.00 89.75 121 ALA A C 1
ATOM 948 O O . ALA A 1 121 ? -18.322 -4.042 16.190 1.00 89.75 121 ALA A O 1
ATOM 949 N N . ALA A 1 122 ? -20.532 -3.793 16.579 1.00 90.44 122 ALA A N 1
ATOM 950 C CA . ALA A 1 122 ? -20.918 -3.367 15.245 1.00 90.44 122 ALA A CA 1
ATOM 951 C C . ALA A 1 122 ? -21.801 -2.126 15.385 1.00 90.44 122 ALA A C 1
ATOM 953 O O . ALA A 1 122 ? -22.838 -2.171 16.048 1.00 90.44 122 ALA A O 1
ATOM 954 N N . THR A 1 123 ? -21.381 -1.011 14.793 1.00 88.06 123 THR A N 1
ATOM 955 C CA . THR A 1 123 ? -22.149 0.238 14.820 1.00 88.06 123 THR A CA 1
ATOM 956 C C . THR A 1 123 ? -23.113 0.304 13.637 1.00 88.06 123 THR A C 1
ATOM 958 O O . THR A 1 123 ? -22.880 -0.311 12.596 1.00 88.06 123 THR A O 1
ATOM 961 N N . GLU A 1 124 ? -24.198 1.074 13.770 1.00 89.12 124 GLU A N 1
ATOM 962 C CA . GLU A 1 124 ? -25.166 1.290 12.677 1.00 89.12 124 GLU A CA 1
ATOM 963 C C . GLU A 1 124 ? -24.513 1.900 11.423 1.00 89.12 124 GLU A C 1
ATOM 965 O O . GLU A 1 124 ? -24.940 1.623 10.305 1.00 89.12 124 GLU A O 1
ATOM 970 N N . ASP A 1 125 ? -23.431 2.664 11.611 1.00 86.06 125 ASP A N 1
ATOM 971 C CA . ASP A 1 125 ? -22.634 3.285 10.548 1.00 86.06 125 ASP A CA 1
ATOM 972 C C . ASP A 1 125 ? -21.708 2.283 9.815 1.00 86.06 125 ASP A C 1
ATOM 974 O O . ASP A 1 125 ? -20.962 2.675 8.920 1.00 86.06 125 ASP A O 1
ATOM 978 N N . GLY A 1 126 ? -21.726 0.995 10.184 1.00 86.56 126 GLY A N 1
ATOM 979 C CA . GLY A 1 126 ? -20.977 -0.069 9.506 1.00 86.56 126 GLY A CA 1
ATOM 980 C C . GLY A 1 126 ? -19.554 -0.311 10.020 1.00 86.56 126 GLY A C 1
ATOM 981 O O . GLY A 1 126 ? -18.827 -1.101 9.420 1.00 86.56 126 GLY A O 1
ATOM 982 N N . TYR A 1 127 ? -19.147 0.315 11.129 1.00 90.44 127 TYR A N 1
ATOM 983 C CA . TYR A 1 127 ? -17.850 0.026 11.749 1.00 90.44 127 TYR A CA 1
ATOM 984 C C . TYR A 1 127 ? -17.951 -1.239 12.589 1.00 90.44 127 TYR A C 1
ATOM 986 O O . TYR A 1 127 ? -18.882 -1.405 13.377 1.00 90.44 127 TYR A O 1
ATOM 994 N N . THR A 1 128 ? -16.945 -2.096 12.469 1.00 91.88 128 THR A N 1
ATOM 995 C CA . THR A 1 128 ? -16.811 -3.314 13.268 1.00 91.88 128 THR A CA 1
ATOM 996 C C . THR A 1 128 ? -15.490 -3.302 14.012 1.00 91.88 128 THR A C 1
ATOM 998 O O . THR A 1 128 ? -14.472 -2.891 13.454 1.00 91.88 128 THR A O 1
ATOM 1001 N N . GLY A 1 129 ? -15.472 -3.796 15.243 1.00 91.94 129 GLY A N 1
ATOM 1002 C CA . GLY A 1 129 ? -14.235 -3.894 16.005 1.00 91.94 129 GLY A CA 1
ATOM 1003 C C . GLY A 1 129 ? -14.398 -4.644 17.315 1.00 91.94 129 GLY A C 1
ATOM 1004 O O . GLY A 1 129 ? -15.490 -5.079 17.674 1.00 91.94 129 GLY A O 1
ATOM 1005 N N . VAL A 1 130 ? -13.287 -4.783 18.033 1.00 93.44 130 VAL A N 1
ATOM 1006 C CA . VAL A 1 130 ? -13.263 -5.357 19.379 1.00 93.44 130 VAL A CA 1
ATOM 1007 C C . VAL A 1 130 ? -13.085 -4.221 20.375 1.00 93.44 130 VAL A C 1
ATOM 1009 O O . VAL A 1 130 ? -12.073 -3.519 20.351 1.00 93.44 130 VAL A O 1
ATOM 1012 N N . LEU A 1 131 ? -14.065 -4.036 21.254 1.00 92.56 131 LEU A N 1
ATOM 1013 C CA . LEU A 1 131 ? -13.950 -3.118 22.379 1.00 92.56 131 LEU A CA 1
ATOM 1014 C C . LEU A 1 131 ? -13.231 -3.820 23.526 1.00 92.56 131 LEU A C 1
ATOM 1016 O O . LEU A 1 131 ? -13.400 -5.020 23.743 1.00 92.56 131 LEU A O 1
ATOM 1020 N N . THR A 1 132 ? -12.439 -3.058 24.273 1.00 92.62 132 THR A N 1
ATOM 1021 C CA . THR A 1 132 ? -11.793 -3.523 25.504 1.00 92.62 132 THR A CA 1
ATOM 1022 C C . THR A 1 132 ? -12.421 -2.804 26.686 1.00 92.62 132 THR A C 1
ATOM 1024 O O . THR A 1 132 ? -12.622 -1.591 26.634 1.00 92.62 132 THR A O 1
ATOM 1027 N N . LEU A 1 133 ? -12.729 -3.549 27.745 1.00 91.44 133 LEU A N 1
ATOM 1028 C CA . LEU A 1 133 ? -13.304 -3.000 28.964 1.00 91.44 133 LEU A CA 1
ATOM 1029 C C . LEU A 1 133 ? -12.337 -2.003 29.615 1.00 91.44 133 LEU A C 1
ATOM 1031 O O . LEU A 1 133 ? -11.239 -2.372 30.035 1.00 91.44 133 LEU A O 1
ATOM 1035 N N . ASP A 1 134 ? -12.779 -0.757 29.766 1.00 92.25 134 ASP A N 1
ATOM 1036 C CA . ASP A 1 134 ? -12.098 0.214 30.616 1.00 92.25 134 ASP A CA 1
ATOM 1037 C C . ASP A 1 134 ? -12.462 -0.048 32.081 1.00 92.25 134 ASP A C 1
ATOM 1039 O O . ASP A 1 134 ? -13.538 0.322 32.559 1.00 92.25 134 ASP A O 1
ATOM 1043 N N . THR A 1 135 ? -11.545 -0.677 32.815 1.00 86.62 135 THR A N 1
ATOM 1044 C CA . THR A 1 135 ? -11.743 -1.014 34.229 1.00 86.62 135 THR A CA 1
ATOM 1045 C C . THR A 1 135 ? -11.946 0.211 35.124 1.00 86.62 135 THR A C 1
ATO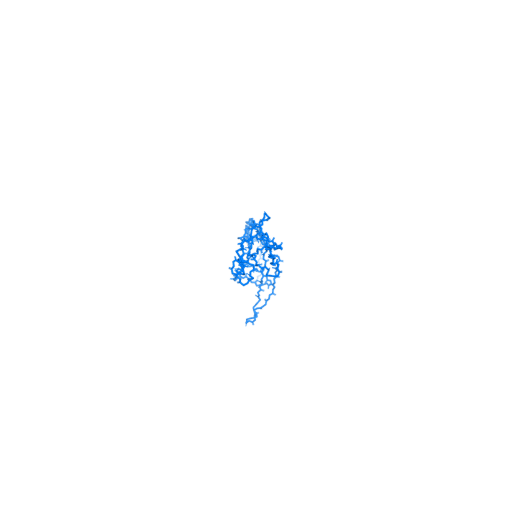M 1047 O O . THR A 1 135 ? -12.532 0.076 36.194 1.00 86.62 135 THR A O 1
ATOM 1050 N N . ALA A 1 136 ? -11.497 1.403 34.711 1.00 87.88 136 ALA A N 1
ATOM 1051 C CA . ALA A 1 136 ? -11.721 2.633 35.475 1.00 87.88 136 ALA A CA 1
ATOM 1052 C C . ALA A 1 136 ? -13.167 3.151 35.359 1.00 87.88 136 ALA A C 1
ATOM 1054 O O . ALA A 1 136 ? -13.609 3.929 36.204 1.00 87.88 136 ALA A O 1
ATOM 1055 N N . SER A 1 137 ? -13.909 2.711 34.338 1.00 87.12 137 SER A N 1
ATOM 1056 C CA . SER A 1 137 ? -15.294 3.126 34.081 1.00 87.12 137 SER A CA 1
ATOM 1057 C C . SER A 1 137 ? -16.350 2.300 34.831 1.00 87.12 137 SER A C 1
ATOM 1059 O O . SER A 1 137 ? -17.530 2.651 34.813 1.00 87.12 137 SER A O 1
ATOM 1061 N N . ILE A 1 138 ? -15.945 1.219 35.511 1.00 87.44 138 ILE A N 1
ATOM 1062 C CA . ILE A 1 138 ? -16.857 0.296 36.198 1.00 87.44 138 ILE A CA 1
ATOM 1063 C C . ILE A 1 138 ? -17.545 1.005 37.372 1.00 87.44 138 ILE A C 1
ATOM 1065 O O . ILE A 1 138 ? -16.893 1.500 38.290 1.00 87.44 138 ILE A O 1
ATOM 1069 N N . GLN A 1 139 ? -18.879 0.989 37.366 1.00 85.50 139 GLN A N 1
ATOM 1070 C CA . GLN A 1 139 ? -19.720 1.448 38.471 1.00 85.50 139 GLN A CA 1
ATOM 1071 C C . GLN A 1 139 ? -20.526 0.275 39.029 1.00 85.50 139 GLN A C 1
ATOM 1073 O O . GLN A 1 139 ? -21.064 -0.534 38.273 1.00 85.50 139 GLN A O 1
ATOM 1078 N N . VAL A 1 140 ? -20.614 0.183 40.358 1.00 85.00 140 VAL A N 1
ATOM 1079 C CA . VAL A 1 140 ? -21.383 -0.855 41.057 1.00 85.00 140 VAL A CA 1
ATOM 1080 C C . VAL A 1 140 ? -22.491 -0.185 41.856 1.00 85.00 140 VAL A C 1
ATOM 1082 O O . VAL A 1 140 ? -22.223 0.584 42.778 1.00 85.00 140 VAL A O 1
ATOM 1085 N N . GLU A 1 141 ? -23.738 -0.512 41.530 1.00 82.56 141 GLU A N 1
ATOM 1086 C CA . GLU A 1 141 ? -24.917 -0.017 42.237 1.00 82.56 141 GLU A CA 1
ATOM 1087 C C . GLU A 1 141 ? -25.643 -1.157 42.960 1.00 82.56 141 GLU A C 1
ATOM 1089 O O . GLU A 1 141 ? -25.757 -2.281 42.467 1.00 82.56 141 GLU A O 1
ATOM 1094 N N . ALA A 1 142 ? -26.144 -0.872 44.162 1.00 78.12 142 ALA A N 1
ATOM 1095 C CA . ALA A 1 142 ? -26.958 -1.814 44.915 1.00 78.12 142 ALA A CA 1
ATOM 1096 C C . ALA A 1 142 ? -28.404 -1.791 44.404 1.00 78.12 142 ALA A C 1
ATOM 1098 O O . ALA A 1 142 ? -29.064 -0.758 44.468 1.00 78.12 142 ALA A O 1
ATOM 1099 N N . SER A 1 143 ? -28.925 -2.940 43.971 1.00 68.06 143 SER A N 1
ATOM 1100 C CA . SER A 1 143 ? -30.369 -3.106 43.779 1.00 68.06 143 SER A CA 1
ATOM 1101 C C . SER A 1 143 ? -31.051 -3.300 45.139 1.00 68.06 143 SER A C 1
ATOM 1103 O O . SER A 1 143 ? -31.245 -4.437 45.568 1.00 68.06 143 SER A O 1
ATOM 1105 N N . GLY A 1 144 ? -31.388 -2.199 45.818 1.00 54.72 144 GLY A N 1
ATOM 1106 C CA . GLY A 1 144 ? -32.198 -2.205 47.049 1.00 54.72 144 GLY A CA 1
ATOM 1107 C C . GLY A 1 144 ? -31.466 -1.817 48.325 1.00 54.72 144 GLY A C 1
ATOM 1108 O O . GLY A 1 144 ? -30.359 -2.350 48.581 1.00 54.72 144 GLY A O 1
#

Radius of gyration: 38.72 Å; chains: 1; bounding box: 76×24×130 Å

Foldseek 3Di:
DDDDDDDDDDDDDPPPDPPPVPPPVPVQPPAFAFPDWDWDADPPPRHIDIDGHGDDDPPDDPVSHDQDWDDDPNDIDHDDDDDDDDDDDDDDDDDDDDDDDDDPDPDPVVVVVVDDQWDWDADPVGDTDIDGDDPVPDDDDDPD

pLDDT: mean 80.91, std 17.78, range [37.84, 97.19]

Secondary structure (DSSP, 8-state):
----------------------------------SEEEEEE-TTT--EEEEEE----TTS-GGGS--S-EEETTEEE--------------------------S---HHHHGGGS-SEEEEE-TTS-EEEEE--GGG-------